Protein AF-A0A3D5N9I4-F1 (afdb_monomer_lite)

Organism: NCBI:txid168935

Secondary structure (DSSP, 8-state):
-PP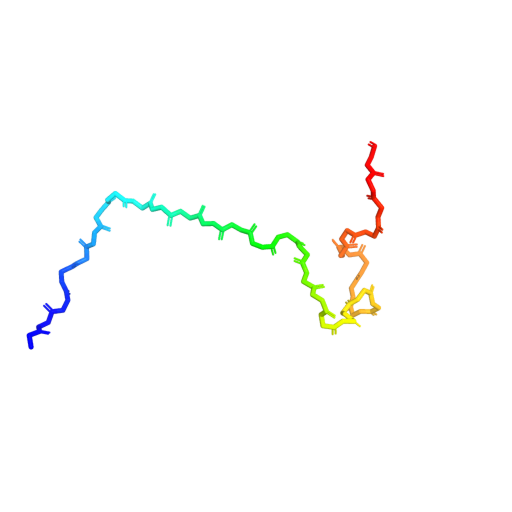PPPSS---------SSSGGGS-TTS--S--

Radius of gyration: 15.87 Å; chains: 1; bounding box: 26×17×45 Å

Foldseek 3Di:
DDDDDDPPDDDDDPLADDPPCCPVDPSRDDDDD

Structure (mmCIF, N/CA/C/O backbone):
data_AF-A0A3D5N9I4-F1
#
_entry.id   AF-A0A3D5N9I4-F1
#
loop_
_atom_site.group_PDB
_atom_site.id
_atom_site.type_symbol
_atom_site.label_atom_id
_atom_site.label_alt_id
_atom_site.label_comp_id
_atom_site.label_asym_id
_atom_site.label_entity_id
_atom_site.label_seq_id
_atom_site.pdbx_PDB_ins_code
_atom_site.Cartn_x
_atom_site.Cartn_y
_atom_site.Cartn_z
_atom_site.occupancy
_atom_site.B_iso_or_equiv
_atom_site.auth_seq_id
_atom_site.auth_comp_id
_atom_site.auth_asym_id
_atom_site.auth_atom_id
_atom_site.pdbx_PDB_model_num
ATOM 1 N N . MET A 1 1 ? -2.867 -3.480 31.843 1.00 61.62 1 MET A N 1
ATOM 2 C CA . MET A 1 1 ? -4.247 -3.028 31.568 1.00 61.62 1 MET A CA 1
ATOM 3 C C . MET A 1 1 ? -4.633 -3.506 30.178 1.00 61.62 1 MET A C 1
ATOM 5 O O . MET A 1 1 ? -3.824 -3.300 29.279 1.00 61.62 1 MET A O 1
ATOM 9 N N . PRO A 1 2 ? -5.776 -4.184 29.987 1.00 80.94 2 PRO A N 1
ATOM 10 C CA . PRO A 1 2 ? -6.225 -4.566 28.652 1.00 80.94 2 PRO A CA 1
ATOM 11 C C . PRO A 1 2 ? -6.693 -3.325 27.882 1.00 80.94 2 PRO A C 1
ATOM 13 O O . PRO A 1 2 ? -7.367 -2.463 28.441 1.00 80.94 2 PRO A O 1
ATOM 16 N N . LEU A 1 3 ? -6.306 -3.226 26.610 1.00 86.06 3 LEU A N 1
ATOM 17 C CA . LEU A 1 3 ? -6.744 -2.154 25.718 1.00 86.06 3 LEU A CA 1
ATOM 18 C C . LEU A 1 3 ? -8.242 -2.320 25.425 1.00 86.06 3 LEU A C 1
ATOM 20 O O . LEU A 1 3 ? -8.679 -3.393 25.008 1.00 86.06 3 LEU A O 1
ATOM 24 N N . THR A 1 4 ? -9.032 -1.269 25.636 1.00 87.44 4 THR A N 1
ATOM 25 C CA . THR A 1 4 ? -10.432 -1.214 25.202 1.00 87.44 4 THR A CA 1
ATOM 26 C C . THR A 1 4 ? -10.492 -0.973 23.698 1.00 87.44 4 THR A C 1
ATOM 28 O O . THR A 1 4 ? -9.818 -0.095 23.163 1.00 87.44 4 THR A O 1
ATOM 31 N N . MET A 1 5 ? -11.292 -1.770 22.990 1.00 86.50 5 MET A N 1
ATOM 32 C CA . MET A 1 5 ? -11.439 -1.634 21.543 1.00 86.50 5 MET A CA 1
ATOM 33 C C . MET A 1 5 ? -12.228 -0.359 21.221 1.00 86.50 5 MET A C 1
ATOM 35 O O . MET A 1 5 ? -13.374 -0.216 21.652 1.00 86.50 5 MET A O 1
ATOM 39 N N . ASN A 1 6 ? -11.625 0.558 20.462 1.00 85.38 6 ASN A N 1
ATOM 40 C CA . ASN A 1 6 ? -12.330 1.734 19.963 1.00 85.38 6 ASN A CA 1
ATOM 41 C C . ASN A 1 6 ? -13.290 1.315 18.834 1.00 85.38 6 ASN A C 1
ATOM 43 O O . ASN A 1 6 ? -12.864 0.689 17.865 1.00 85.38 6 ASN A O 1
ATOM 47 N N . ARG A 1 7 ? -14.584 1.638 18.969 1.00 89.19 7 ARG A N 1
ATOM 48 C CA . ARG A 1 7 ? -15.597 1.377 17.929 1.00 89.19 7 ARG A CA 1
ATOM 49 C C . ARG A 1 7 ? -15.647 2.459 16.855 1.00 89.19 7 ARG A C 1
ATOM 51 O O . ARG A 1 7 ? -16.195 2.216 15.784 1.00 89.19 7 ARG A O 1
ATOM 58 N N . GLU A 1 8 ? -15.074 3.625 17.129 1.00 91.75 8 GLU A N 1
ATOM 59 C CA . GLU A 1 8 ? -14.839 4.660 16.131 1.00 91.75 8 GLU A CA 1
ATOM 60 C C . GLU A 1 8 ? -13.568 4.296 15.373 1.00 9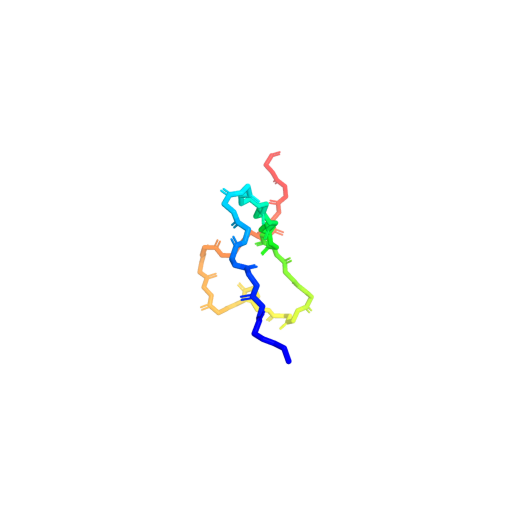1.75 8 GLU A C 1
ATOM 62 O O . GLU A 1 8 ? -12.443 4.601 15.776 1.00 91.75 8 GLU A O 1
ATOM 67 N N . VAL A 1 9 ? -13.757 3.534 14.299 1.00 86.12 9 VAL A N 1
ATOM 68 C CA . VAL A 1 9 ? -12.646 3.033 13.504 1.00 86.12 9 VAL A CA 1
ATOM 69 C C . VAL A 1 9 ? -12.103 4.167 12.642 1.00 86.12 9 VAL A C 1
ATOM 71 O O . VAL A 1 9 ? -12.802 4.701 11.785 1.00 86.12 9 VAL A O 1
ATOM 74 N N . PHE A 1 10 ? -10.828 4.489 12.833 1.00 88.81 10 PHE A N 1
ATOM 75 C CA . PHE A 1 10 ? -10.068 5.323 11.913 1.00 88.81 10 PHE A CA 1
ATOM 76 C C . PHE A 1 10 ? -9.114 4.435 11.110 1.00 88.81 10 PHE A C 1
ATOM 78 O O . PHE A 1 10 ? -8.282 3.738 11.693 1.00 88.81 10 PHE A O 1
ATOM 85 N N . ILE A 1 11 ? -9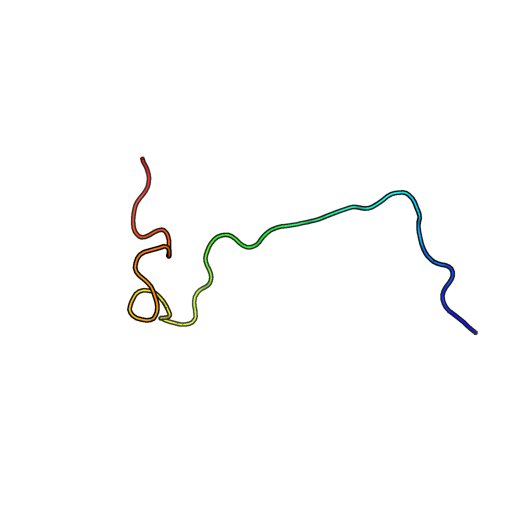.245 4.438 9.779 1.00 88.69 11 ILE A N 1
ATOM 86 C CA . ILE A 1 11 ? -8.402 3.647 8.873 1.00 88.69 11 ILE A CA 1
ATOM 87 C C . ILE A 1 11 ? -7.629 4.593 7.961 1.00 88.69 11 ILE A C 1
ATOM 89 O O . ILE A 1 11 ? -8.218 5.310 7.156 1.00 88.69 11 ILE A O 1
ATOM 93 N N . THR A 1 12 ? -6.304 4.523 8.037 1.00 92.50 12 THR A N 1
ATOM 94 C CA . THR A 1 12 ? -5.411 5.112 7.036 1.00 92.50 12 THR A CA 1
ATOM 95 C C . THR A 1 12 ? -4.921 4.013 6.105 1.00 92.50 12 THR A C 1
ATOM 97 O O . THR A 1 12 ? -4.412 2.993 6.568 1.00 92.50 12 THR A O 1
ATOM 100 N N . ALA A 1 13 ? -5.029 4.232 4.794 1.00 91.75 13 ALA A N 1
ATOM 101 C CA . ALA A 1 13 ? -4.472 3.340 3.783 1.00 91.75 13 ALA A CA 1
ATOM 102 C C . ALA A 1 13 ? -3.213 3.955 3.159 1.00 91.75 13 ALA A C 1
ATOM 104 O O . ALA A 1 13 ? -3.278 4.978 2.479 1.00 91.75 13 ALA A O 1
ATOM 105 N N . ALA A 1 14 ? -2.065 3.308 3.357 1.00 90.94 14 ALA A N 1
ATOM 106 C CA . ALA A 1 14 ? -0.857 3.612 2.599 1.00 90.94 14 ALA A CA 1
ATOM 107 C C . ALA A 1 14 ? -0.965 2.955 1.214 1.00 90.94 14 ALA A C 1
ATOM 109 O O . ALA A 1 14 ? -0.667 1.774 1.052 1.00 90.94 14 ALA A O 1
ATOM 110 N N . VAL A 1 15 ? -1.449 3.714 0.228 1.00 88.94 15 VAL A N 1
ATOM 111 C CA . VAL A 1 15 ? -1.710 3.212 -1.135 1.00 88.94 15 VAL A CA 1
ATOM 112 C C . VAL A 1 15 ? -0.433 2.876 -1.913 1.00 88.94 15 VAL A C 1
ATOM 114 O O . VAL A 1 15 ? -0.445 2.002 -2.775 1.00 88.94 15 VAL A O 1
ATOM 117 N N . THR A 1 16 ? 0.679 3.533 -1.583 1.00 86.88 16 THR A N 1
ATOM 118 C CA . THR A 1 16 ? 2.031 3.212 -2.054 1.00 86.88 16 THR A CA 1
ATOM 119 C C . THR A 1 16 ? 3.033 3.432 -0.918 1.00 86.88 16 THR A C 1
ATOM 121 O O . THR A 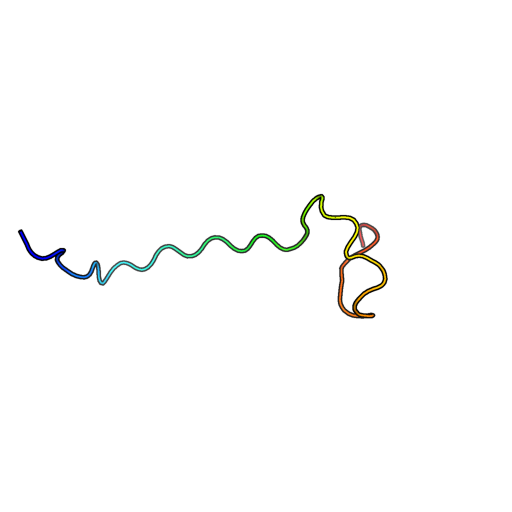1 16 ? 2.780 4.190 0.019 1.00 86.88 16 THR A O 1
ATOM 124 N N . GLY A 1 17 ? 4.177 2.746 -0.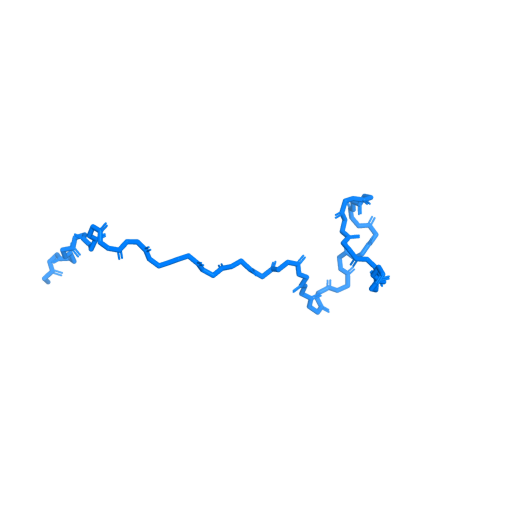981 1.00 83.81 17 GLY A N 1
ATOM 125 C CA . GLY A 1 17 ? 5.291 2.901 -0.043 1.00 83.81 17 GLY A CA 1
ATOM 126 C C . GLY A 1 17 ? 6.628 2.978 -0.781 1.00 83.81 17 GLY A C 1
ATOM 127 O O . GLY A 1 17 ? 6.696 2.737 -1.984 1.00 83.81 17 GLY A O 1
ATOM 128 N N . SER A 1 18 ? 7.712 3.293 -0.072 1.00 80.00 18 SER A N 1
ATOM 129 C CA . SER A 1 18 ? 9.047 3.500 -0.662 1.00 80.00 18 SER A CA 1
ATOM 130 C C . SER A 1 18 ? 9.854 2.215 -0.910 1.00 80.00 18 SER A C 1
ATOM 132 O O . SER A 1 18 ? 10.958 2.279 -1.441 1.00 80.00 18 SER A O 1
ATOM 134 N N . GLY A 1 19 ? 9.328 1.040 -0.550 1.00 84.31 19 GLY A N 1
ATOM 135 C CA . GLY A 1 19 ? 10.065 -0.233 -0.509 1.00 84.31 19 GLY A CA 1
ATOM 136 C C . GLY A 1 19 ? 10.389 -0.892 -1.857 1.00 84.31 19 GLY A C 1
ATOM 137 O O . GLY A 1 19 ? 10.517 -2.115 -1.892 1.00 84.31 19 GLY A O 1
ATOM 138 N N . ALA A 1 20 ? 10.463 -0.128 -2.954 1.00 79.31 20 ALA A N 1
ATOM 139 C CA . ALA A 1 20 ? 10.708 -0.618 -4.319 1.00 79.31 20 ALA A CA 1
ATOM 140 C C . ALA A 1 20 ? 9.820 -1.820 -4.719 1.00 79.31 20 ALA A C 1
ATOM 142 O O . ALA A 1 20 ? 10.240 -2.733 -5.421 1.00 79.31 20 ALA A O 1
ATOM 143 N N . THR A 1 21 ? 8.568 -1.853 -4.250 1.00 88.50 21 THR A N 1
ATOM 144 C CA . THR A 1 21 ? 7.633 -2.967 -4.494 1.00 88.50 21 THR A CA 1
ATOM 145 C C . THR A 1 21 ? 6.842 -2.832 -5.793 1.00 88.50 21 THR A C 1
ATOM 147 O O . THR A 1 21 ? 5.903 -3.594 -6.002 1.0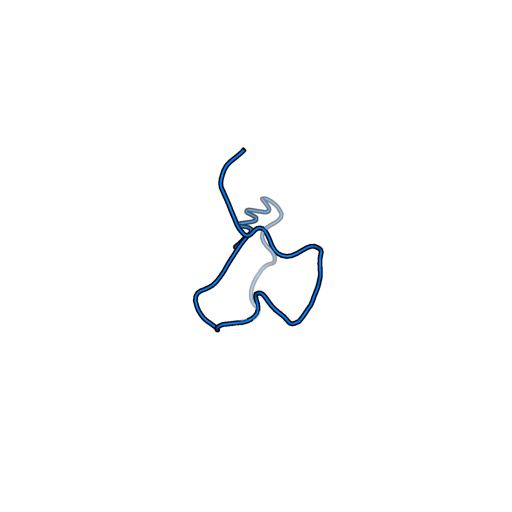0 88.50 21 THR A O 1
ATOM 150 N N . GLN A 1 22 ? 7.193 -1.873 -6.652 1.00 86.75 22 GLN A N 1
ATOM 151 C CA . GLN A 1 22 ? 6.473 -1.572 -7.896 1.00 86.75 22 GLN A CA 1
ATOM 152 C C . GLN A 1 22 ? 6.437 -2.754 -8.877 1.00 86.75 22 GLN A C 1
ATOM 154 O O . GLN A 1 22 ? 5.497 -2.860 -9.666 1.00 86.75 22 GLN A O 1
ATOM 159 N N . ASP A 1 23 ? 7.402 -3.670 -8.766 1.00 88.25 23 ASP A N 1
ATOM 160 C CA . ASP A 1 23 ? 7.523 -4.851 -9.629 1.00 88.25 23 ASP A CA 1
ATOM 161 C C . ASP A 1 23 ? 6.891 -6.116 -9.024 1.00 88.25 23 ASP A C 1
ATOM 163 O O . ASP A 1 23 ? 6.867 -7.166 -9.659 1.00 88.25 23 ASP A O 1
ATOM 167 N N . LYS A 1 24 ? 6.374 -6.057 -7.786 1.00 90.25 24 LYS A N 1
ATOM 168 C CA . LYS A 1 24 ? 5.802 -7.238 -7.107 1.00 90.25 24 LYS A CA 1
ATOM 169 C C . LYS A 1 24 ? 4.355 -7.534 -7.510 1.00 90.25 24 LYS A C 1
ATOM 171 O O . LYS A 1 24 ? 3.854 -8.610 -7.194 1.00 90.25 24 LYS A O 1
ATOM 176 N N . SER A 1 25 ? 3.666 -6.576 -8.128 1.00 91.12 25 SER A N 1
ATOM 177 C CA . SER A 1 25 ? 2.277 -6.712 -8.569 1.00 91.12 25 SER A CA 1
ATOM 178 C C . SER A 1 25 ? 1.905 -5.610 -9.555 1.00 91.12 25 SER A C 1
ATOM 180 O O . SER A 1 25 ? 2.288 -4.453 -9.378 1.00 91.12 25 SER A O 1
ATOM 182 N N . ASP A 1 26 ? 1.069 -5.950 -10.534 1.00 91.75 26 ASP A N 1
ATOM 183 C CA . ASP A 1 26 ? 0.532 -4.988 -11.498 1.00 91.75 26 ASP A CA 1
ATOM 184 C C . ASP A 1 26 ? -0.488 -4.017 -10.917 1.00 91.75 26 ASP A C 1
ATOM 186 O O . ASP A 1 26 ? -0.772 -2.988 -11.529 1.00 91.75 26 ASP A O 1
ATOM 190 N N . HIS A 1 27 ? -0.988 -4.302 -9.717 1.00 92.19 27 HIS A N 1
ATOM 191 C CA . HIS A 1 27 ? -1.933 -3.440 -9.016 1.00 92.19 27 HIS A CA 1
ATOM 192 C C . HIS A 1 27 ? -1.267 -2.314 -8.224 1.00 92.19 27 HIS A C 1
ATOM 194 O O . HIS A 1 27 ? -1.973 -1.462 -7.688 1.00 92.19 27 HIS A O 1
ATOM 200 N N . VAL A 1 28 ? 0.066 -2.290 -8.116 1.00 93.56 28 VAL A N 1
ATOM 201 C CA . VAL A 1 28 ? 0.759 -1.192 -7.433 1.00 93.56 28 VAL A CA 1
ATOM 202 C C . VAL A 1 28 ? 0.608 0.087 -8.266 1.00 93.56 28 VAL A C 1
ATOM 204 O O . VAL A 1 28 ? 0.988 0.083 -9.438 1.00 93.56 28 VAL A O 1
ATOM 207 N N . PRO A 1 29 ? 0.090 1.195 -7.700 1.00 91.81 29 PRO A N 1
ATOM 208 C CA . PRO A 1 29 ? 0.037 2.469 -8.409 1.00 91.81 29 PRO A CA 1
ATOM 209 C C . PRO A 1 29 ? 1.448 2.970 -8.753 1.00 91.81 29 PRO A C 1
ATOM 211 O O . PRO A 1 29 ? 2.313 3.055 -7.878 1.00 91.81 29 PRO A O 1
ATOM 214 N N . ARG A 1 30 ? 1.683 3.302 -10.029 1.00 89.12 30 ARG A N 1
ATOM 215 C CA . ARG A 1 30 ? 3.001 3.733 -10.546 1.00 89.12 30 ARG A CA 1
ATOM 216 C C . ARG A 1 30 ? 3.043 5.209 -10.943 1.00 89.12 30 ARG A C 1
ATOM 218 O O . ARG A 1 30 ? 4.089 5.837 -10.826 1.00 89.12 30 ARG A O 1
ATOM 225 N N . SER A 1 31 ? 1.917 5.767 -11.376 1.00 87.44 31 SER A N 1
ATOM 226 C CA . SER A 1 31 ? 1.787 7.161 -11.807 1.00 87.44 31 SER A CA 1
ATOM 227 C C . SER A 1 31 ? 0.454 7.758 -11.343 1.00 87.44 31 SER A C 1
ATOM 229 O O . SER A 1 31 ? -0.496 7.000 -11.121 1.00 87.44 31 SER A O 1
ATOM 231 N N . PRO A 1 32 ? 0.356 9.095 -11.207 1.00 88.94 32 PRO A N 1
ATOM 232 C CA . PRO A 1 32 ? -0.930 9.783 -11.103 1.00 88.94 32 PRO A CA 1
ATOM 233 C C . PRO A 1 32 ? -1.826 9.492 -12.317 1.00 88.94 32 PRO A C 1
ATOM 235 O O . PRO A 1 32 ? -1.318 9.154 -13.390 1.00 88.94 32 PRO A O 1
ATOM 238 N N . ALA A 1 33 ? -3.139 9.623 -12.120 1.00 82.25 33 ALA A N 1
ATOM 239 C CA . ALA A 1 33 ? -4.152 9.556 -13.173 1.00 82.25 33 ALA A CA 1
ATOM 240 C C . ALA A 1 33 ? -4.512 10.958 -13.679 1.00 82.25 33 ALA A C 1
ATOM 242 O O . ALA A 1 33 ? -4.403 11.910 -12.871 1.00 82.25 33 ALA A O 1
#

Sequence (33 aa):
MPLTMNREVFITAAVTGSGATQDKSDHVPRSPA

pLDDT: mean 87.06, std 5.76, range [61.62, 93.56]